Protein AF-0000000087667399 (afdb_homodimer)

Nearest PDB structures (foldseek):
  5zkt-assembly1_A  TM=7.327E-01  e=2.043E+00  Oryza sativa Japonica Group
  7vp5-assembly1_B  TM=7.272E-01  e=2.188E+00  Arabidopsis thaliana
  7vp2-assembly1_B  TM=7.079E-01  e=2.877E+00  Arabidopsis thaliana
  5zkt-assembly1_A  TM=7.331E-01  e=2.043E+00  Oryza sativa Japonica Group
  7vp5-assembly1_B  TM=7.275E-01  e=2.877E+00  Arabidopsis thaliana

Secondary structure (DSSP, 8-state):
-EEEEEEE-HHHHHHHHHHHHHHT-SSHHHHHHHHHHHHHHHHHHHHHHHHHHHHHHHSS-----HHHHHHHHHHHHHHHHHHS------/-EEEEEEE-HHHHHHHHHHHHHHT-SSHHHHHHHHHHHHHHHHHHHHHHHHHHHHHHHSS-----HHHHHHHHHHHHHHHHHHS------

Organism: NCBI:txid484088

Structure (mmCIF, N/CA/C/O backbone):
data_AF-0000000087667399-model_v1
#
loop_
_entity.id
_entity.type
_entity.pdbx_description
1 polymer 'Type II toxin-antitoxin system ParD family antitoxin'
#
loop_
_atom_site.group_PDB
_atom_site.id
_atom_site.type_symbol
_atom_site.label_atom_id
_atom_site.label_alt_id
_atom_site.label_comp_id
_atom_site.label_asym_id
_atom_site.label_entity_id
_atom_site.label_seq_id
_atom_site.pdbx_PDB_ins_code
_atom_site.Cartn_x
_atom_site.Cartn_y
_atom_site.Cartn_z
_atom_site.occupancy
_atom_site.B_iso_or_equiv
_atom_site.auth_seq_id
_atom_site.auth_comp_id
_atom_site.auth_asym_id
_atom_site.auth_atom_id
_atom_site.pdbx_PDB_model_num
ATOM 1 N N . MET A 1 1 ? -7.617 -22.281 1.141 1 96.31 1 MET A N 1
ATOM 2 C CA . MET A 1 1 ? -6.578 -21.531 0.447 1 96.31 1 MET A CA 1
ATOM 3 C C . MET A 1 1 ? -6.551 -21.875 -1.038 1 96.31 1 MET A C 1
ATOM 5 O O . MET A 1 1 ? -6.918 -22.984 -1.427 1 96.31 1 MET A O 1
ATOM 9 N N . VAL A 1 2 ? -6.391 -20.875 -1.893 1 97.94 2 VAL A N 1
ATOM 10 C CA . VAL A 1 2 ? -6.258 -21.031 -3.338 1 97.94 2 VAL A CA 1
ATOM 11 C C . VAL A 1 2 ? -4.863 -20.594 -3.777 1 97.94 2 VAL A C 1
ATOM 13 O O . VAL A 1 2 ? -4.238 -19.75 -3.127 1 97.94 2 VAL A O 1
ATOM 16 N N . THR A 1 3 ? -4.379 -21.156 -4.824 1 97.88 3 THR A N 1
ATOM 17 C CA . THR A 1 3 ? -3.039 -20.828 -5.297 1 97.88 3 THR A CA 1
ATOM 18 C C . THR A 1 3 ? -3.113 -19.984 -6.57 1 97.88 3 THR A C 1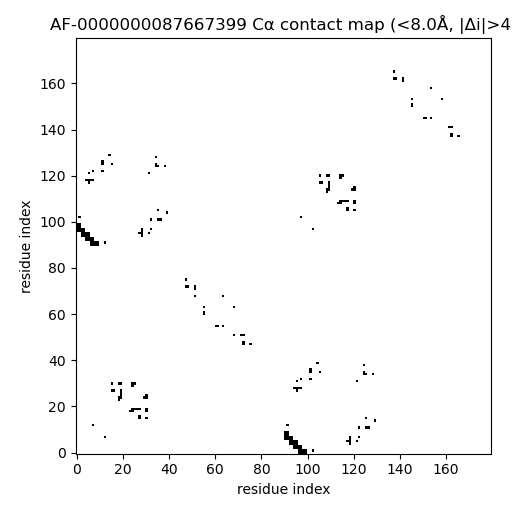
ATOM 20 O O . THR A 1 3 ? -3.977 -20.203 -7.422 1 97.88 3 THR A O 1
ATOM 23 N N . VAL A 1 4 ? -2.268 -18.984 -6.664 1 97.69 4 VAL A N 1
ATOM 24 C CA . VAL A 1 4 ? -2.133 -18.125 -7.824 1 97.69 4 VAL A CA 1
ATOM 25 C C . VAL A 1 4 ? -0.67 -18.062 -8.266 1 97.69 4 VAL A C 1
ATOM 27 O O . VAL A 1 4 ? 0.234 -18.047 -7.422 1 97.69 4 VAL A O 1
ATOM 30 N N . THR A 1 5 ? -0.407 -18.078 -9.617 1 98.06 5 THR A N 1
ATOM 31 C CA . THR A 1 5 ? 0.938 -17.938 -10.164 1 98.06 5 THR A CA 1
ATOM 32 C C . THR A 1 5 ? 1.144 -16.547 -10.758 1 98.06 5 THR A C 1
ATOM 34 O O . THR A 1 5 ? 0.343 -16.094 -11.578 1 98.06 5 THR A O 1
ATOM 37 N N . ILE A 1 6 ? 2.227 -15.883 -10.289 1 98.25 6 ILE A N 1
ATOM 38 C CA . ILE A 1 6 ? 2.457 -14.531 -10.781 1 98.25 6 ILE A CA 1
ATOM 39 C C . ILE A 1 6 ? 3.846 -14.438 -11.406 1 98.25 6 ILE A C 1
ATOM 41 O O . ILE A 1 6 ? 4.781 -15.102 -10.961 1 98.25 6 ILE A O 1
ATOM 45 N N . SER A 1 7 ? 3.922 -13.609 -12.508 1 98.44 7 SER A N 1
ATOM 46 C CA . SER A 1 7 ? 5.188 -13.289 -13.164 1 98.44 7 SER A CA 1
ATOM 47 C C . SER A 1 7 ? 5.652 -11.883 -12.812 1 98.44 7 SER A C 1
ATOM 49 O O . SER A 1 7 ? 4.852 -10.945 -12.773 1 98.44 7 SER A O 1
ATOM 51 N N . LEU A 1 8 ? 6.977 -11.781 -12.422 1 98.38 8 LEU A N 1
ATOM 52 C CA . LEU A 1 8 ? 7.488 -10.477 -12.023 1 98.38 8 LEU A CA 1
ATOM 53 C C . LEU A 1 8 ? 8.922 -10.281 -12.508 1 98.38 8 LEU A C 1
ATOM 55 O O . LEU A 1 8 ? 9.656 -11.25 -12.688 1 98.38 8 LEU A O 1
ATOM 59 N N . PRO A 1 9 ? 9.305 -8.984 -12.797 1 98.69 9 PRO A N 1
ATOM 60 C CA . PRO A 1 9 ? 10.719 -8.719 -13.07 1 98.69 9 PRO A CA 1
ATOM 61 C C . PRO A 1 9 ? 11.633 -9.164 -11.922 1 98.69 9 PRO A C 1
ATOM 63 O O . PRO A 1 9 ? 11.219 -9.148 -10.758 1 98.69 9 PRO A O 1
ATOM 66 N N . GLU A 1 10 ? 12.898 -9.461 -12.289 1 98.38 10 GLU A N 1
ATOM 67 C CA . GLU A 1 10 ? 13.883 -9.906 -11.305 1 98.38 10 GLU A CA 1
ATOM 68 C C . GLU A 1 10 ? 14.062 -8.875 -10.203 1 98.38 10 GLU A C 1
ATOM 70 O O . GLU A 1 10 ? 14.273 -9.227 -9.039 1 98.38 10 GLU A O 1
ATOM 75 N N . SER A 1 11 ? 13.969 -7.645 -10.523 1 98.25 11 SER A N 1
ATOM 76 C CA . SER A 1 11 ? 14.164 -6.57 -9.562 1 98.25 11 SER A CA 1
ATOM 77 C C . SER A 1 11 ? 13.07 -6.566 -8.5 1 98.25 11 SER A C 1
ATOM 79 O O . SER A 1 11 ? 13.336 -6.348 -7.32 1 98.25 11 SER A O 1
ATOM 81 N N . LEU A 1 12 ? 11.836 -6.887 -8.883 1 98.62 12 LEU A N 1
ATOM 82 C CA . LEU A 1 12 ? 10.727 -6.926 -7.93 1 98.62 12 LEU A CA 1
ATOM 83 C C . LEU A 1 12 ? 10.797 -8.172 -7.059 1 98.62 12 LEU A C 1
ATOM 85 O O . LEU A 1 12 ? 10.43 -8.141 -5.883 1 98.62 12 LEU A O 1
ATOM 89 N N . LYS A 1 13 ? 11.273 -9.234 -7.648 1 98.31 13 LYS A N 1
ATOM 90 C CA . LYS A 1 13 ? 11.5 -10.438 -6.844 1 98.31 13 LYS A CA 1
ATOM 91 C C . LYS A 1 13 ? 12.539 -10.18 -5.758 1 98.31 13 LYS A C 1
ATOM 93 O O . LYS A 1 13 ? 12.352 -10.586 -4.605 1 98.31 13 LYS A O 1
ATOM 98 N N . THR A 1 14 ? 13.625 -9.539 -6.176 1 98.19 14 THR A N 1
ATOM 99 C CA . THR A 1 14 ? 14.68 -9.211 -5.223 1 98.19 14 THR A CA 1
ATOM 100 C C . THR A 1 14 ? 14.141 -8.312 -4.109 1 98.19 14 THR A C 1
ATOM 102 O O . THR A 1 14 ? 14.422 -8.539 -2.932 1 98.19 14 THR A O 1
ATOM 105 N N . PHE A 1 15 ? 13.32 -7.316 -4.477 1 98.62 15 PHE A N 1
ATOM 106 C CA . PHE A 1 15 ? 12.695 -6.441 -3.488 1 98.62 15 PHE A CA 1
ATOM 107 C C . PHE A 1 15 ? 11.828 -7.246 -2.527 1 98.62 15 PHE A C 1
ATOM 109 O O . PHE A 1 15 ? 11.914 -7.066 -1.311 1 98.62 15 PHE A O 1
ATOM 116 N N . MET A 1 16 ? 10.992 -8.148 -3.088 1 98.25 16 MET A N 1
ATOM 117 C CA . MET A 1 16 ? 10.109 -8.977 -2.271 1 98.25 16 MET A CA 1
ATOM 118 C C . MET A 1 16 ? 10.914 -9.82 -1.289 1 98.25 16 MET A C 1
ATOM 120 O O . MET A 1 16 ? 10.562 -9.914 -0.11 1 98.25 16 MET A O 1
ATOM 124 N N . GLU A 1 17 ? 12.047 -10.414 -1.743 1 97.81 17 GLU A N 1
ATOM 125 C CA . GLU A 1 17 ? 12.898 -11.242 -0.894 1 97.81 17 GLU A CA 1
ATOM 126 C C . GLU A 1 17 ? 13.531 -10.414 0.221 1 97.81 17 GLU A C 1
ATOM 128 O O . GLU A 1 17 ? 13.633 -10.867 1.36 1 97.81 17 GLU A O 1
ATOM 133 N N . ASP A 1 18 ? 13.914 -9.227 -0.112 1 97.69 18 ASP A N 1
ATOM 134 C CA . ASP A 1 18 ? 14.484 -8.32 0.881 1 97.69 18 ASP A CA 1
ATOM 135 C C . ASP A 1 18 ? 13.461 -7.969 1.954 1 97.69 18 ASP A C 1
ATOM 137 O O . ASP A 1 18 ? 13.781 -7.953 3.145 1 97.69 18 ASP A O 1
ATOM 141 N N . GLN A 1 19 ? 12.211 -7.672 1.529 1 98 19 GLN A N 1
ATOM 142 C CA . GLN A 1 19 ? 11.141 -7.355 2.467 1 98 19 GLN A CA 1
ATOM 143 C C . GLN A 1 19 ? 10.844 -8.539 3.383 1 98 19 GLN A C 1
ATOM 145 O O . GLN A 1 19 ? 10.672 -8.367 4.594 1 98 19 GLN A O 1
ATOM 150 N N . ILE A 1 20 ? 10.836 -9.727 2.875 1 98.19 20 ILE A N 1
ATOM 151 C CA . ILE A 1 20 ? 10.555 -10.945 3.633 1 98.19 20 ILE A CA 1
ATOM 152 C C . ILE A 1 20 ? 11.617 -11.133 4.715 1 98.19 20 ILE A C 1
ATOM 154 O O . ILE A 1 20 ? 11.289 -11.398 5.871 1 98.19 20 ILE A O 1
ATOM 158 N N . ALA A 1 21 ? 12.852 -10.945 4.27 1 97 21 ALA A N 1
ATOM 159 C CA . ALA A 1 21 ? 13.969 -11.117 5.195 1 97 21 ALA A CA 1
ATOM 160 C C . ALA A 1 21 ? 13.961 -10.031 6.273 1 97 21 ALA A C 1
ATOM 162 O O . ALA A 1 21 ? 14.133 -10.328 7.457 1 97 21 ALA A O 1
ATOM 163 N N . THR A 1 22 ? 13.641 -8.781 5.941 1 95.88 22 THR A N 1
ATOM 164 C CA . THR A 1 22 ? 13.797 -7.633 6.832 1 95.88 22 THR A CA 1
ATOM 165 C C . THR A 1 22 ? 12.586 -7.508 7.762 1 95.88 22 THR A C 1
ATOM 167 O O . THR A 1 22 ? 12.727 -7.105 8.922 1 95.88 22 THR A O 1
ATOM 170 N N . ARG A 1 23 ? 11.422 -7.953 7.32 1 95.75 23 ARG A N 1
ATOM 171 C CA . ARG A 1 23 ? 10.195 -7.742 8.086 1 95.75 23 ARG A CA 1
ATOM 172 C C . ARG A 1 23 ? 9.742 -9.031 8.766 1 95.75 23 ARG A C 1
ATOM 174 O O . ARG A 1 23 ? 8.734 -9.039 9.469 1 95.75 23 ARG A O 1
ATOM 181 N N . GLY A 1 24 ? 10.438 -10.125 8.547 1 95.75 24 GLY A N 1
ATOM 182 C CA . GLY A 1 24 ? 10.227 -11.359 9.281 1 95.75 24 GLY A CA 1
ATOM 183 C C . GLY A 1 24 ? 9.062 -12.172 8.75 1 95.75 24 GLY A C 1
ATOM 184 O O . GLY A 1 24 ? 8.359 -12.836 9.516 1 95.75 24 GLY A O 1
ATOM 185 N N . PHE A 1 25 ? 8.711 -12.07 7.555 1 97.12 25 PHE A N 1
ATOM 186 C CA . PHE A 1 25 ? 7.715 -12.945 6.941 1 97.12 25 PHE A CA 1
ATOM 187 C C . PHE A 1 25 ? 8.289 -14.336 6.695 1 97.12 25 PHE A C 1
ATOM 189 O O . PHE A 1 25 ? 9.484 -14.477 6.43 1 97.12 25 PHE A O 1
ATOM 196 N N . GLY A 1 26 ? 7.488 -15.297 6.754 1 97 26 GLY A N 1
ATOM 197 C CA . GLY A 1 26 ? 7.949 -16.672 6.625 1 97 26 GLY A CA 1
ATOM 198 C C . GLY A 1 26 ? 8.164 -17.094 5.184 1 97 26 GLY A C 1
ATOM 199 O O . GLY A 1 26 ? 8.914 -18.031 4.914 1 97 26 GLY A O 1
ATOM 200 N N . ASN A 1 27 ? 7.371 -16.516 4.266 1 97.69 27 ASN A N 1
ATOM 201 C CA . ASN A 1 27 ? 7.492 -16.891 2.863 1 97.69 27 ASN A CA 1
ATOM 202 C C . ASN A 1 27 ? 6.828 -15.867 1.946 1 97.69 27 ASN A C 1
ATOM 204 O O . ASN A 1 27 ? 6.254 -14.883 2.418 1 97.69 27 ASN A O 1
ATOM 208 N N . VAL A 1 28 ? 6.887 -16.031 0.733 1 97.81 28 VAL A N 1
ATOM 209 C CA . VAL A 1 28 ? 6.383 -15.141 -0.302 1 97.81 28 VAL A CA 1
ATOM 210 C C . VAL A 1 28 ? 4.871 -14.992 -0.163 1 97.81 28 VAL A C 1
ATOM 212 O O . VAL A 1 28 ? 4.336 -13.883 -0.27 1 97.81 28 VAL A O 1
ATOM 215 N N . SER A 1 29 ? 4.137 -16.047 0.086 1 98.44 29 SER A N 1
ATOM 216 C CA . SER A 1 29 ? 2.686 -16.016 0.219 1 98.44 29 SER A CA 1
ATOM 217 C C . SER A 1 29 ? 2.258 -15.117 1.376 1 98.44 29 SER A C 1
ATOM 219 O O . SER A 1 29 ? 1.312 -14.336 1.248 1 98.44 29 SER A O 1
ATOM 221 N N . GLU A 1 30 ? 2.99 -15.273 2.443 1 98.5 30 GLU A N 1
ATOM 222 C CA . GLU A 1 30 ? 2.678 -14.469 3.619 1 98.5 30 GLU A CA 1
ATOM 223 C C . GLU A 1 30 ? 2.871 -12.977 3.34 1 98.5 30 GLU A C 1
ATOM 225 O O . GLU A 1 30 ? 2.055 -12.156 3.756 1 98.5 30 GLU A O 1
ATOM 230 N N . TYR A 1 31 ? 3.881 -12.625 2.619 1 98.75 31 TYR A N 1
ATOM 231 C CA . TYR A 1 31 ? 4.156 -11.227 2.305 1 98.75 31 TYR A CA 1
ATOM 232 C C . TYR A 1 31 ? 3.107 -10.664 1.354 1 98.75 31 TYR A C 1
ATOM 234 O O . TYR A 1 31 ? 2.576 -9.57 1.58 1 98.75 31 TYR A O 1
ATOM 242 N N . VAL A 1 32 ? 2.727 -11.391 0.332 1 98.75 32 VAL A N 1
ATOM 243 C CA . VAL A 1 32 ? 1.754 -10.922 -0.647 1 98.75 32 VAL A CA 1
ATOM 244 C C . VAL A 1 32 ? 0.378 -10.805 0.004 1 98.75 32 VAL A C 1
ATOM 246 O O . VAL A 1 32 ? -0.376 -9.875 -0.286 1 98.75 32 VAL A O 1
ATOM 249 N N . ARG A 1 33 ? 0.081 -11.789 0.899 1 98.75 33 ARG A N 1
ATOM 250 C CA . ARG A 1 33 ? -1.169 -11.672 1.642 1 98.75 33 ARG A CA 1
ATOM 251 C C . ARG A 1 33 ? -1.198 -10.375 2.453 1 98.75 33 ARG A C 1
ATOM 253 O O . ARG A 1 33 ? -2.24 -9.727 2.557 1 98.75 33 ARG A O 1
ATOM 260 N N . SER A 1 34 ? -0.065 -10.039 3.037 1 98.62 34 SER A N 1
ATOM 261 C CA . SER A 1 34 ? 0.009 -8.797 3.799 1 98.62 34 SER A CA 1
ATOM 262 C C . SER A 1 34 ? -0.207 -7.582 2.898 1 98.62 34 SER A C 1
ATOM 264 O O . SER A 1 34 ? -0.907 -6.641 3.275 1 98.62 34 SER A O 1
ATOM 266 N N . LEU A 1 35 ? 0.361 -7.578 1.663 1 98.69 35 LEU A N 1
ATOM 267 C CA . LEU A 1 35 ? 0.164 -6.496 0.704 1 98.69 35 LEU A CA 1
ATOM 268 C C . LEU A 1 35 ? -1.306 -6.371 0.316 1 98.69 35 LEU A C 1
ATOM 270 O O . LEU A 1 35 ? -1.837 -5.262 0.221 1 98.69 35 LEU A O 1
ATOM 274 N N . LEU A 1 36 ? -1.931 -7.504 0.123 1 98.81 36 LEU A N 1
ATOM 275 C CA . LEU A 1 36 ? -3.332 -7.527 -0.281 1 98.81 36 LEU A CA 1
ATOM 276 C C . LEU A 1 36 ? -4.23 -7.027 0.845 1 98.81 36 LEU A C 1
ATOM 278 O O . LEU A 1 36 ? -5.207 -6.316 0.597 1 98.81 36 LEU A O 1
ATOM 282 N N . ARG A 1 37 ? -3.924 -7.41 2.041 1 98.62 37 ARG A N 1
ATOM 283 C CA . ARG A 1 37 ? -4.707 -6.934 3.176 1 98.62 37 ARG A CA 1
ATOM 284 C C . ARG A 1 37 ? -4.562 -5.426 3.35 1 98.62 37 ARG A C 1
ATOM 286 O O . ARG A 1 37 ? -5.531 -4.738 3.678 1 98.62 37 ARG A O 1
ATOM 293 N N . GLU A 1 38 ? -3.354 -4.973 3.141 1 98.38 38 GLU A N 1
ATOM 294 C CA . GLU A 1 38 ? -3.127 -3.531 3.191 1 98.38 38 GLU A CA 1
ATOM 295 C C . GLU A 1 38 ? -3.898 -2.812 2.088 1 98.38 38 GLU A C 1
ATOM 297 O O . GLU A 1 38 ? -4.496 -1.763 2.326 1 98.38 38 GLU A O 1
ATOM 302 N N . ALA A 1 39 ? -3.885 -3.346 0.903 1 98.19 39 ALA A N 1
ATOM 303 C CA . ALA A 1 39 ? -4.633 -2.773 -0.214 1 98.19 39 ALA A CA 1
ATOM 304 C C . ALA A 1 39 ? -6.133 -2.777 0.072 1 98.19 39 ALA A C 1
ATOM 306 O O . ALA A 1 39 ? -6.836 -1.82 -0.258 1 98.19 39 ALA A O 1
ATOM 307 N N . GLN A 1 40 ? -6.59 -3.838 0.665 1 97.81 40 GLN A N 1
ATOM 308 C CA . GLN A 1 40 ? -8 -3.959 1.016 1 97.81 40 GLN A CA 1
ATOM 309 C C . GLN A 1 40 ? -8.398 -2.904 2.043 1 97.81 40 GLN A C 1
ATOM 311 O O . GLN A 1 40 ? -9.453 -2.275 1.916 1 97.81 40 GLN A O 1
ATOM 316 N N . ALA A 1 41 ? -7.59 -2.742 3.029 1 97.19 41 ALA A N 1
ATOM 317 C CA . ALA A 1 41 ? -7.855 -1.729 4.047 1 97.19 41 ALA A CA 1
ATOM 318 C C . ALA A 1 41 ? -7.906 -0.334 3.432 1 97.19 41 ALA A C 1
ATOM 320 O O . ALA A 1 41 ? -8.789 0.462 3.758 1 97.19 41 ALA A O 1
ATOM 321 N N . LYS A 1 42 ? -6.961 -0.09 2.555 1 96.88 42 LYS A N 1
ATOM 322 C CA . LYS A 1 42 ? -6.922 1.209 1.889 1 96.88 42 LYS A CA 1
ATOM 323 C C . LYS A 1 42 ? -8.172 1.435 1.045 1 96.88 42 LYS A C 1
ATOM 325 O O . LYS A 1 42 ? -8.734 2.531 1.038 1 96.88 42 LYS A O 1
ATOM 330 N N . GLU A 1 43 ? -8.539 0.436 0.352 1 95 43 GLU A N 1
ATOM 331 C CA . GLU A 1 43 ? -9.75 0.517 -0.463 1 95 43 GLU A CA 1
ATOM 332 C C . GLU A 1 43 ? -10.977 0.807 0.397 1 95 43 GLU A C 1
ATOM 334 O O . GLU A 1 43 ? -11.844 1.593 0.007 1 95 43 GLU A O 1
ATOM 339 N N . ASN A 1 44 ? -11.094 0.13 1.532 1 93.88 44 ASN A N 1
ATOM 340 C CA . ASN A 1 44 ? -12.203 0.359 2.451 1 93.88 44 ASN A CA 1
ATOM 341 C C . ASN A 1 44 ? -12.211 1.794 2.969 1 93.88 44 ASN A C 1
ATOM 343 O O . ASN A 1 44 ? -13.273 2.418 3.061 1 93.88 44 ASN A O 1
ATOM 347 N N . ASP A 1 45 ? -11.07 2.299 3.285 1 91.88 45 ASP A N 1
ATOM 348 C CA . ASP A 1 45 ? -10.953 3.674 3.762 1 91.88 45 ASP A CA 1
ATOM 349 C C . ASP A 1 45 ? -11.375 4.668 2.68 1 91.88 45 ASP A C 1
ATOM 351 O O . ASP A 1 45 ? -12.086 5.633 2.961 1 91.88 45 ASP A O 1
ATOM 355 N N . ASP A 1 46 ? -10.859 4.449 1.514 1 92.25 46 ASP A N 1
ATOM 356 C CA . ASP A 1 46 ? -11.203 5.324 0.398 1 92.25 46 ASP A CA 1
ATOM 357 C C . ASP A 1 46 ? -12.711 5.332 0.152 1 92.25 46 ASP A C 1
ATOM 359 O O . ASP A 1 46 ? -13.297 6.391 -0.086 1 92.25 46 ASP A O 1
ATOM 363 N N . ARG A 1 47 ? -13.289 4.172 0.172 1 89.19 47 ARG A N 1
ATOM 364 C CA . ARG A 1 47 ? -14.727 4.055 -0.036 1 89.19 47 ARG A CA 1
ATOM 365 C C . ARG A 1 47 ? -15.5 4.793 1.051 1 89.19 47 ARG A C 1
ATOM 367 O O . ARG A 1 47 ? -16.5 5.461 0.766 1 89.19 47 ARG A O 1
ATOM 374 N N . LEU A 1 48 ? -15.094 4.672 2.244 1 87.56 48 LEU A N 1
ATOM 375 C CA . LEU A 1 48 ? -15.719 5.383 3.355 1 87.56 48 LEU A CA 1
ATOM 376 C C . LEU A 1 48 ? -15.625 6.895 3.156 1 87.56 48 LEU A C 1
ATOM 378 O O . LEU A 1 48 ? -16.594 7.613 3.367 1 87.56 48 LEU A O 1
ATOM 382 N N . GLN A 1 49 ? -14.43 7.301 2.787 1 85.62 49 GLN A N 1
ATOM 383 C CA . GLN A 1 49 ? -14.219 8.727 2.557 1 85.62 49 GLN A CA 1
ATOM 384 C C . GLN A 1 49 ? -15.125 9.242 1.44 1 85.62 49 GLN A C 1
ATOM 386 O O . GLN A 1 49 ? -15.695 10.328 1.547 1 85.62 49 GLN A O 1
ATOM 391 N N . GLU A 1 50 ? -15.227 8.484 0.434 1 85.75 50 GLU A N 1
ATOM 392 C CA . GLU A 1 50 ? -16.094 8.852 -0.685 1 85.75 50 GLU A CA 1
ATOM 393 C C . GLU A 1 50 ? -17.547 8.953 -0.251 1 85.75 50 GLU A C 1
ATOM 395 O O . GLU A 1 50 ? -18.266 9.883 -0.643 1 85.75 50 GLU A O 1
ATOM 400 N N . LEU A 1 51 ? -17.984 7.977 0.563 1 81.06 51 LEU A N 1
ATOM 401 C CA . LEU A 1 51 ? -19.359 7.973 1.052 1 81.06 51 LEU A CA 1
ATOM 402 C C . LEU A 1 51 ? -19.625 9.18 1.951 1 81.06 51 LEU A C 1
ATOM 404 O O . LEU A 1 51 ? -20.688 9.805 1.867 1 81.06 51 LEU A O 1
ATOM 408 N N . LEU A 1 52 ? -18.688 9.477 2.729 1 81.75 52 LEU A N 1
ATOM 409 C CA . LEU A 1 52 ? -18.812 10.625 3.623 1 81.75 52 LEU A CA 1
ATOM 410 C C . LEU A 1 52 ? -18.875 11.922 2.832 1 81.75 52 LEU A C 1
ATOM 412 O O . LEU A 1 52 ? -19.688 12.805 3.137 1 81.75 52 LEU A O 1
ATOM 416 N N . LEU A 1 53 ? -18.031 12.047 1.778 1 83.44 53 LEU A N 1
ATOM 417 C CA . LEU A 1 53 ? -18.031 13.234 0.93 1 83.44 53 LEU A CA 1
ATOM 418 C C . LEU A 1 53 ? -19.344 13.383 0.188 1 83.44 53 LEU A C 1
ATOM 420 O O . LEU A 1 53 ? -19.875 14.492 0.067 1 83.44 53 LEU A O 1
ATOM 424 N N . GLU A 1 54 ? -19.859 12.305 -0.307 1 79.44 54 GLU A N 1
ATOM 425 C CA . GLU A 1 54 ? -21.156 12.312 -0.976 1 79.44 54 GLU A CA 1
ATOM 426 C C . GLU A 1 54 ? -22.281 12.727 -0.016 1 79.44 54 GLU A C 1
ATOM 428 O O . GLU A 1 54 ? -23.188 13.469 -0.393 1 79.44 54 GLU A O 1
ATOM 433 N N . GLY A 1 55 ? -22.172 12.227 1.163 1 75.06 55 GLY A N 1
ATOM 434 C CA . GLY A 1 55 ? -23.156 12.586 2.176 1 75.06 55 GLY A CA 1
ATOM 435 C C . GLY A 1 55 ? -23.125 14.062 2.529 1 75.06 55 GLY A C 1
ATOM 436 O O . GLY A 1 55 ? -24.172 14.688 2.689 1 75.06 55 GLY A O 1
ATOM 437 N N . LEU A 1 56 ? -22 14.602 2.566 1 76.06 56 LEU A N 1
ATOM 438 C CA . LEU A 1 56 ? -21.828 16.016 2.885 1 76.06 56 LEU A CA 1
ATOM 439 C C . LEU A 1 56 ? -22.281 16.891 1.727 1 76.06 56 LEU A C 1
ATOM 441 O O . LEU A 1 56 ? -22.844 17.969 1.941 1 76.06 56 LEU A O 1
ATOM 445 N N . SER A 1 57 ? -21.984 16.469 0.586 1 75.75 57 SER A N 1
ATOM 446 C CA . SER A 1 57 ? -22.391 17.219 -0.605 1 75.75 57 SER A CA 1
ATOM 447 C C . SER A 1 57 ? -23.891 17.188 -0.799 1 75.75 57 SER A C 1
ATOM 449 O O . SER A 1 57 ? -24.469 18.062 -1.439 1 75.75 57 SER A O 1
ATOM 451 N N . SER A 1 58 ? -24.422 16.125 -0.419 1 65 58 SER A N 1
ATOM 452 C CA . SER A 1 58 ? -25.875 15.977 -0.58 1 65 58 SER A CA 1
ATOM 453 C C . SER A 1 58 ? -26.625 16.906 0.37 1 65 58 SER A C 1
ATOM 455 O O . SER A 1 58 ? -27.797 17.219 0.139 1 65 58 SER A O 1
ATOM 457 N N . GLY A 1 59 ? -25.844 17.172 1.455 1 59.16 59 GLY A N 1
ATOM 458 C CA . GLY A 1 59 ? -26.484 18.094 2.381 1 59.16 59 GLY A CA 1
ATOM 459 C C . GLY A 1 59 ? -26.031 19.531 2.195 1 59.16 59 GLY A C 1
ATOM 460 O O . GLY A 1 59 ? -25.25 19.828 1.292 1 59.16 59 GLY A O 1
ATOM 461 N N . LYS A 1 60 ? -26.734 20.516 2.84 1 53.31 60 LYS A N 1
ATOM 462 C CA . LYS A 1 60 ? -26.641 21.969 2.771 1 53.31 60 LYS A CA 1
ATOM 463 C C . LYS A 1 60 ? -25.219 22.438 3.111 1 53.31 60 LYS A C 1
ATOM 465 O O . LYS A 1 60 ? -24.828 22.453 4.281 1 53.31 60 LYS A O 1
ATOM 470 N N . GLY A 1 61 ? -24.375 22.5 2.164 1 53.5 61 GLY A N 1
ATOM 471 C CA . GLY A 1 61 ? -23.203 23.297 1.844 1 53.5 61 GLY A CA 1
ATOM 472 C C . GLY A 1 61 ? -22.219 23.406 2.996 1 53.5 61 GLY A C 1
ATOM 473 O O . GLY A 1 61 ? -21.5 24.406 3.119 1 53.5 61 GLY A O 1
ATOM 474 N N . GLN A 1 62 ? -22.375 22.453 3.996 1 54.22 62 GLN A N 1
ATOM 475 C CA . GLN A 1 62 ? -21.438 22.797 5.066 1 54.22 62 GLN A CA 1
ATOM 476 C C . GLN A 1 62 ? -20 22.5 4.648 1 54.22 62 GLN A C 1
ATOM 478 O O . GLN A 1 62 ? -19.719 21.484 4.008 1 54.22 62 GLN A O 1
ATOM 483 N N . ALA A 1 63 ? -19.219 23.391 4.75 1 55.81 63 ALA A N 1
ATOM 484 C CA . ALA A 1 63 ? -17.781 23.406 4.457 1 55.81 63 ALA A CA 1
ATOM 485 C C . ALA A 1 63 ? -17.078 22.25 5.137 1 55.81 63 ALA A C 1
ATOM 487 O O . ALA A 1 63 ? -17.219 22.047 6.344 1 55.81 63 ALA A O 1
ATOM 488 N N . VAL A 1 64 ? -16.75 21.172 4.453 1 59.59 64 VAL A N 1
ATOM 489 C CA . VAL A 1 64 ? -15.992 20.016 4.91 1 59.59 64 VAL A CA 1
ATOM 490 C C . VAL A 1 64 ? -14.578 20.438 5.293 1 59.59 64 VAL A C 1
ATOM 492 O O . VAL A 1 64 ? -13.797 20.859 4.441 1 59.59 64 VAL A O 1
ATOM 495 N N . THR A 1 65 ? -14.328 20.766 6.633 1 62.59 65 THR A N 1
ATOM 496 C CA . THR A 1 65 ? -12.977 21 7.125 1 62.59 65 THR A CA 1
ATOM 497 C C . THR A 1 65 ? -12.258 19.672 7.375 1 62.59 65 THR A C 1
ATOM 499 O O . THR A 1 65 ? -12.891 18.625 7.449 1 62.59 65 THR A O 1
ATOM 502 N N . GLU A 1 66 ? -10.984 19.625 7.293 1 62.56 66 GLU A N 1
ATOM 503 C CA . GLU A 1 66 ? -10.172 18.453 7.594 1 62.56 66 GLU A CA 1
ATOM 504 C C . GLU A 1 66 ? -10.57 17.828 8.93 1 62.56 66 GLU A C 1
ATOM 506 O O . GLU A 1 66 ? -10.617 16.609 9.055 1 62.56 66 GLU A O 1
ATOM 511 N N . GLU A 1 67 ? -10.773 18.719 9.867 1 64.44 67 GLU A N 1
ATOM 512 C CA . GLU A 1 67 ? -11.195 18.266 11.188 1 64.44 67 GLU A CA 1
ATOM 513 C C . GLU A 1 67 ? -12.539 17.547 11.125 1 64.44 67 GLU A C 1
ATOM 515 O O . GLU A 1 67 ? -12.727 16.5 11.75 1 64.44 67 GLU A O 1
ATOM 520 N N . PHE A 1 68 ? -13.461 18.078 10.383 1 64.06 68 PHE A N 1
ATOM 521 C CA . PHE A 1 68 ? -14.781 17.484 10.234 1 64.06 68 PHE A CA 1
ATOM 522 C C . PHE A 1 68 ? -14.695 16.125 9.531 1 64.06 68 PHE A C 1
ATOM 524 O O . PHE A 1 68 ? -15.336 15.164 9.945 1 64.06 68 PHE A O 1
ATOM 531 N N . TRP A 1 69 ? -13.75 16.047 8.664 1 69.5 69 TRP A N 1
ATOM 532 C CA . TRP A 1 69 ? -13.531 14.828 7.898 1 69.5 69 TRP A CA 1
ATOM 533 C C . TRP A 1 69 ? -12.992 13.719 8.797 1 69.5 69 TRP A C 1
ATOM 535 O O . TRP A 1 69 ? -13.43 12.57 8.703 1 69.5 69 TRP A O 1
ATOM 545 N N . ASN A 1 70 ? -12.062 13.945 9.539 1 71.06 70 ASN A N 1
ATOM 546 C CA . ASN A 1 70 ? -11.5 12.969 10.469 1 71.06 70 ASN A CA 1
ATOM 547 C C . ASN A 1 70 ? -12.539 12.477 11.461 1 71.06 70 ASN A C 1
ATOM 549 O O . ASN A 1 70 ? -12.578 11.281 11.781 1 71.06 70 ASN A O 1
ATOM 553 N N . GLU A 1 71 ? -13.305 13.391 11.867 1 68.44 71 GLU A N 1
ATOM 554 C CA . GLU A 1 71 ? -14.352 13.031 12.82 1 68.44 71 GLU A CA 1
ATOM 555 C C . GLU A 1 71 ? -15.398 12.125 12.18 1 68.44 71 GLU A C 1
ATOM 557 O O . GLU A 1 71 ? -15.859 11.164 12.797 1 68.44 71 GLU A O 1
ATOM 562 N N . LEU A 1 72 ? -15.75 12.461 10.961 1 70.56 72 LEU A N 1
ATOM 563 C CA . LEU A 1 72 ? -16.75 11.68 10.258 1 70.56 72 LEU A CA 1
ATOM 564 C C . LEU A 1 72 ? -16.25 10.273 9.977 1 70.56 72 LEU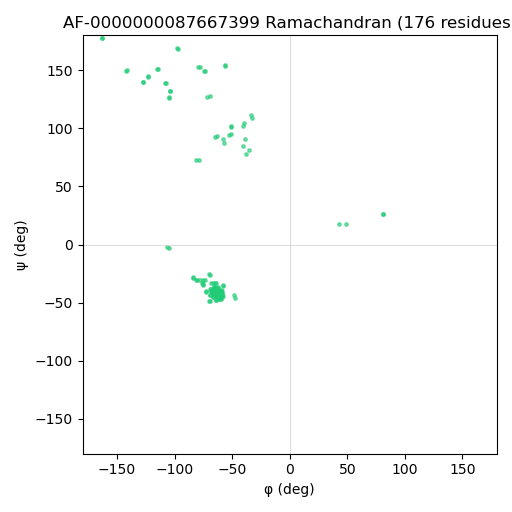 A C 1
ATOM 566 O O . LEU A 1 72 ? -17 9.297 10.109 1 70.56 72 LEU A O 1
ATOM 570 N N . LYS A 1 73 ? -15.008 10.148 9.664 1 73.44 73 LYS A N 1
ATOM 571 C CA . LYS A 1 73 ? -14.375 8.852 9.438 1 73.44 73 LYS A CA 1
ATOM 572 C C . LYS A 1 73 ? -14.398 8 10.695 1 73.44 73 LYS A C 1
ATOM 574 O O . LYS A 1 73 ? -14.672 6.797 10.641 1 73.44 73 LYS A O 1
ATOM 579 N N . LEU A 1 74 ? -14.031 8.617 11.742 1 73.75 74 LEU A N 1
ATOM 580 C CA . LEU A 1 74 ? -14.023 7.926 13.023 1 73.75 74 LEU A CA 1
ATOM 581 C C . LEU A 1 74 ? -15.422 7.438 13.391 1 73.75 74 LEU A C 1
ATOM 583 O O . LEU A 1 74 ? -15.586 6.309 13.852 1 73.75 74 LEU A O 1
ATOM 587 N N . GLU A 1 75 ? -16.312 8.297 13.141 1 69.69 75 GLU A N 1
ATOM 588 C CA . GLU A 1 75 ? -17.703 7.945 13.461 1 69.69 75 GLU A CA 1
AT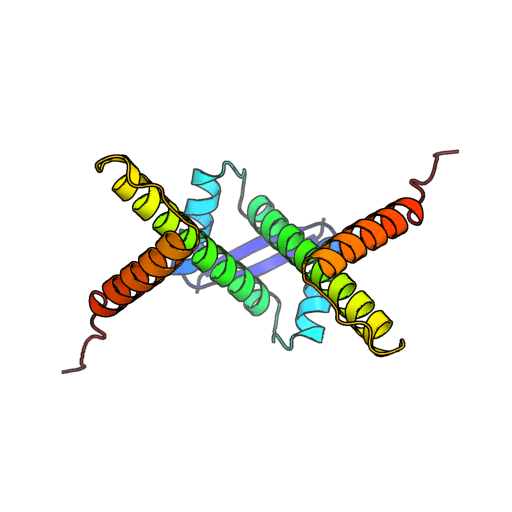OM 589 C C . GLU A 1 75 ? -18.203 6.812 12.57 1 69.69 75 GLU A C 1
ATOM 591 O O . GLU A 1 75 ? -18.875 5.895 13.047 1 69.69 75 GLU A O 1
ATOM 596 N N . ALA A 1 76 ? -17.922 6.953 11.344 1 72.12 76 ALA A N 1
ATOM 597 C CA . ALA A 1 76 ? -18.359 5.926 10.398 1 72.12 76 ALA A CA 1
ATOM 598 C C . ALA A 1 76 ? -17.703 4.582 10.727 1 72.12 76 ALA A C 1
ATOM 600 O O . ALA A 1 76 ? -18.359 3.537 10.656 1 72.12 76 ALA A O 1
ATOM 601 N N . ALA A 1 77 ? -16.469 4.562 11.078 1 69.19 77 ALA A N 1
ATOM 602 C CA . ALA A 1 77 ? -15.742 3.355 11.477 1 69.19 77 ALA A CA 1
ATOM 603 C C . ALA A 1 77 ? -16.375 2.727 12.719 1 69.19 77 ALA A C 1
ATOM 605 O O . ALA A 1 77 ? -16.5 1.502 12.805 1 69.19 77 ALA A O 1
ATOM 606 N N . GLU A 1 78 ? -16.688 3.545 13.602 1 66.44 78 GLU A N 1
ATOM 607 C CA . GLU A 1 78 ? -17.344 3.088 14.828 1 66.44 78 GLU A CA 1
ATOM 608 C C . GLU A 1 78 ? -18.703 2.49 14.531 1 66.44 78 GLU A C 1
ATOM 610 O O . GLU A 1 78 ? -19.094 1.472 15.117 1 66.44 78 GLU A O 1
ATOM 615 N N . LEU A 1 79 ? -19.359 3.148 13.703 1 66.19 79 LEU A N 1
ATOM 616 C CA . LEU A 1 79 ? -20.688 2.658 13.352 1 66.19 79 LEU A CA 1
ATOM 617 C C . LEU A 1 79 ? -20.594 1.307 12.648 1 66.19 79 LEU A C 1
ATOM 619 O O . LEU A 1 79 ? -21.391 0.408 12.914 1 66.19 79 LEU A O 1
ATOM 623 N N . LEU A 1 80 ? -19.625 1.175 11.766 1 63.91 80 LEU A N 1
ATOM 624 C CA . LEU A 1 80 ? -19.422 -0.087 11.062 1 63.91 80 LEU A CA 1
ATOM 625 C C . LEU A 1 80 ? -18.969 -1.181 12.031 1 63.91 80 LEU A C 1
ATOM 627 O O . LEU A 1 80 ? -19.391 -2.336 11.898 1 63.91 80 LEU A O 1
ATOM 631 N N . ALA A 1 81 ? -18.156 -0.898 12.938 1 62.91 81 ALA A N 1
ATOM 632 C CA . ALA A 1 81 ? -17.734 -1.828 13.984 1 62.91 81 ALA A CA 1
ATOM 633 C C . ALA A 1 81 ? -18.922 -2.26 14.844 1 62.91 81 ALA A C 1
ATOM 635 O O . ALA A 1 81 ? -19 -3.416 15.266 1 62.91 81 ALA A O 1
ATOM 636 N N . LYS A 1 82 ? -19.703 -1.403 1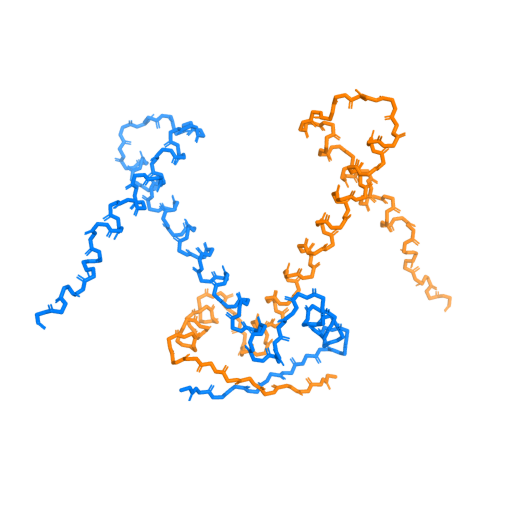5.047 1 62.06 82 LYS A N 1
ATOM 637 C CA . LYS A 1 82 ? -20.891 -1.703 15.844 1 62.06 82 LYS A CA 1
ATOM 638 C C . LYS A 1 82 ? -21.891 -2.541 15.047 1 62.06 82 LYS A C 1
ATOM 640 O O . LYS A 1 82 ? -22.656 -3.312 15.625 1 62.06 82 LYS A O 1
ATOM 645 N N . ARG A 1 83 ? -21.938 -2.4 13.812 1 61.12 83 ARG A N 1
ATOM 646 C CA . ARG A 1 83 ? -22.859 -3.154 12.977 1 61.12 83 ARG A CA 1
ATOM 647 C C . ARG A 1 83 ? -22.359 -4.578 12.75 1 61.12 83 ARG A C 1
ATOM 649 O O . ARG A 1 83 ? -23.156 -5.496 12.539 1 61.12 83 ARG A O 1
ATOM 656 N N . THR A 1 84 ? -21.047 -4.988 12.703 1 52.72 84 THR A N 1
ATOM 657 C CA . THR A 1 84 ? -20.562 -6.359 12.594 1 52.72 84 THR A CA 1
ATOM 658 C C . THR A 1 84 ? -20.562 -7.055 13.945 1 52.72 84 THR A C 1
ATOM 660 O O . THR A 1 84 ? -19.719 -6.789 14.797 1 52.72 84 THR A O 1
ATOM 663 N N . PRO A 1 85 ? -21.688 -7.387 14.438 1 53.09 85 PRO A N 1
ATOM 664 C CA . PRO A 1 85 ? -21.812 -8.094 15.711 1 53.09 85 PRO A CA 1
ATOM 665 C C . PRO A 1 85 ? -20.953 -9.359 15.773 1 53.09 85 PRO A C 1
ATOM 667 O O . PRO A 1 85 ? -20.75 -10.023 14.75 1 53.09 85 PRO A O 1
ATOM 670 N N . GLY A 1 86 ? -19.688 -9.32 16.328 1 43 86 GLY A N 1
ATOM 671 C CA . GLY A 1 86 ? -19.172 -10.648 16.625 1 43 86 GLY A CA 1
ATOM 672 C C . GLY A 1 86 ? -20.25 -11.625 17.047 1 43 86 GLY A C 1
ATOM 673 O O . GLY A 1 86 ? -21.219 -11.242 17.703 1 43 86 GLY A O 1
ATOM 674 N N . LYS A 1 87 ? -20.594 -12.688 16.219 1 43.84 87 LYS A N 1
ATOM 675 C CA . LYS A 1 87 ? -21.469 -13.781 16.656 1 43.84 87 LYS A CA 1
ATOM 676 C C . LYS A 1 87 ? -21.156 -14.188 18.094 1 43.84 87 LYS A C 1
ATOM 678 O O . LYS A 1 87 ? -20.047 -14.617 18.406 1 43.84 87 LYS A O 1
ATOM 683 N N . LYS A 1 88 ? -21.703 -13.531 19.094 1 40.22 88 LYS A N 1
ATOM 684 C CA . LYS A 1 88 ? -21.672 -14.281 20.344 1 40.22 88 LYS A CA 1
ATOM 685 C C . LYS A 1 88 ? -21.969 -15.758 20.109 1 40.22 88 LYS A C 1
ATOM 687 O O . LYS A 1 88 ? -22.922 -16.094 19.406 1 40.22 88 LYS A O 1
ATOM 692 N N . ALA A 1 89 ? -20.969 -16.625 20.156 1 39.28 89 ALA A N 1
ATOM 693 C CA . ALA A 1 89 ? -21.188 -18.062 20.344 1 39.28 89 ALA A CA 1
ATOM 694 C C . ALA A 1 89 ? -22.312 -18.312 21.344 1 39.28 89 ALA A C 1
ATOM 696 O O . ALA A 1 89 ? -22.25 -17.875 22.484 1 39.28 89 ALA A O 1
ATOM 697 N N . GLY A 1 90 ? -23.438 -18.406 20.828 1 28.69 90 GLY A N 1
ATOM 698 C CA . GLY A 1 90 ? -24.25 -19.25 21.719 1 28.69 90 GLY A CA 1
ATOM 699 C C . GLY A 1 90 ? -23.594 -20.578 22.031 1 28.69 90 GLY A C 1
ATOM 700 O O . GLY A 1 90 ? -22.75 -21.062 21.266 1 28.69 90 GLY A O 1
ATOM 701 N N . MET B 1 1 ? 11.617 -12.086 -16.734 1 96.38 1 MET B N 1
ATOM 702 C CA . MET B 1 1 ? 10.516 -12.297 -15.797 1 96.38 1 MET B CA 1
ATOM 703 C C . MET B 1 1 ? 10.672 -13.625 -15.07 1 96.38 1 MET B C 1
ATOM 705 O O . MET B 1 1 ? 11.273 -14.57 -15.602 1 96.38 1 MET B O 1
ATOM 709 N N . VAL B 1 2 ? 10.391 -13.641 -13.789 1 97.94 2 VAL B N 1
ATOM 710 C CA . VAL B 1 2 ? 10.398 -14.836 -12.953 1 97.94 2 VAL B CA 1
ATOM 711 C C . VAL B 1 2 ? 8.992 -15.133 -12.453 1 97.94 2 VAL B C 1
ATOM 713 O O . VAL B 1 2 ? 8.172 -14.227 -12.32 1 97.94 2 VAL B O 1
ATOM 716 N N . THR B 1 3 ? 8.711 -16.375 -12.211 1 97.88 3 THR B N 1
ATOM 717 C CA . THR B 1 3 ? 7.383 -16.75 -11.758 1 97.88 3 THR B CA 1
ATOM 718 C C . THR B 1 3 ? 7.406 -17.156 -10.281 1 97.88 3 THR B C 1
ATOM 720 O O . THR B 1 3 ? 8.359 -17.781 -9.82 1 97.88 3 THR B O 1
ATOM 723 N N . VAL B 1 4 ? 6.402 -16.734 -9.547 1 97.62 4 VAL B N 1
ATOM 724 C CA . VAL B 1 4 ? 6.207 -17.078 -8.141 1 97.62 4 VAL B CA 1
ATOM 725 C C . VAL B 1 4 ? 4.801 -17.625 -7.934 1 97.62 4 VAL B C 1
ATOM 727 O O . VAL B 1 4 ? 3.842 -17.141 -8.539 1 97.62 4 VAL B O 1
ATOM 730 N N . THR B 1 5 ? 4.656 -18.688 -7.082 1 98.12 5 THR B N 1
ATOM 731 C CA . THR B 1 5 ? 3.355 -19.25 -6.73 1 98.12 5 THR B CA 1
ATOM 732 C C . THR B 1 5 ? 2.957 -18.844 -5.312 1 98.12 5 THR B C 1
ATOM 734 O O . THR B 1 5 ? 3.73 -19.016 -4.371 1 98.12 5 THR B O 1
ATOM 737 N N . ILE B 1 6 ? 1.729 -18.25 -5.211 1 98.31 6 ILE B N 1
ATOM 738 C CA . ILE B 1 6 ? 1.305 -17.797 -3.895 1 98.31 6 ILE B CA 1
ATOM 739 C C . ILE B 1 6 ? -0.025 -18.453 -3.523 1 98.31 6 ILE B C 1
ATOM 741 O O . ILE B 1 6 ? -0.856 -18.719 -4.395 1 98.31 6 ILE B O 1
ATOM 745 N N . SER B 1 7 ? -0.159 -18.75 -2.188 1 98.5 7 SE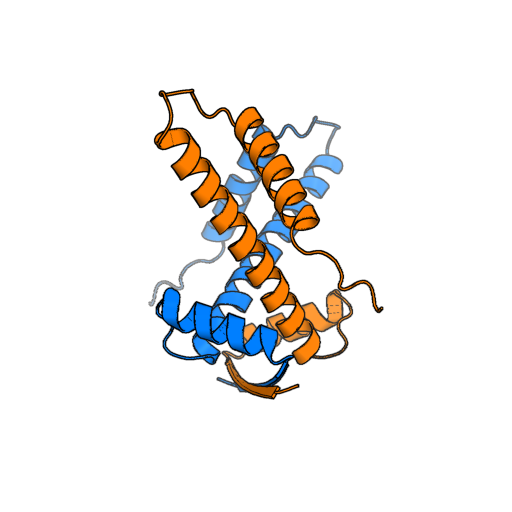R B N 1
ATOM 746 C CA . SER B 1 7 ? -1.403 -19.266 -1.62 1 98.5 7 SER B CA 1
ATOM 747 C C . SER B 1 7 ? -2.143 -18.172 -0.848 1 98.5 7 SER B C 1
ATOM 749 O O . SER B 1 7 ? -1.527 -17.391 -0.117 1 98.5 7 SER B O 1
ATOM 751 N N . LEU B 1 8 ? -3.484 -18.062 -1.135 1 98.38 8 LEU B N 1
ATOM 752 C CA . LEU B 1 8 ? -4.262 -17.016 -0.475 1 98.38 8 LEU B CA 1
ATOM 753 C C . LEU B 1 8 ? -5.652 -17.516 -0.111 1 98.38 8 LEU B C 1
ATOM 755 O O . LEU B 1 8 ? -6.188 -18.406 -0.773 1 98.38 8 LEU B O 1
ATOM 759 N N . PRO B 1 9 ? -6.246 -16.953 1.016 1 98.69 9 PRO B N 1
ATOM 760 C CA . PRO B 1 9 ? -7.656 -17.234 1.273 1 98.69 9 PRO B CA 1
ATOM 761 C C . PRO B 1 9 ? -8.562 -16.844 0.114 1 98.69 9 PRO B C 1
ATOM 763 O O . PRO B 1 9 ? -8.258 -15.883 -0.609 1 98.69 9 PRO B O 1
ATOM 766 N 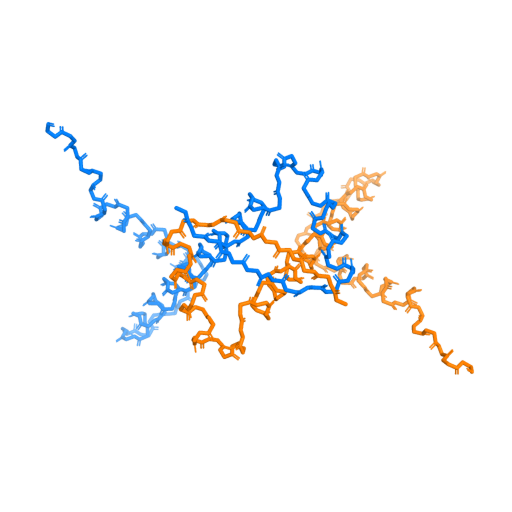N . GLU B 1 10 ? -9.711 -17.531 0.03 1 98.38 10 GLU B N 1
ATOM 767 C CA . GLU B 1 10 ? -10.68 -17.266 -1.033 1 98.38 10 GLU B CA 1
ATOM 768 C C . GLU B 1 10 ? -11.133 -15.812 -1.01 1 98.38 10 GLU B C 1
ATOM 770 O O . GLU B 1 10 ? -11.367 -15.211 -2.061 1 98.38 10 GLU B O 1
ATOM 775 N N . SER B 1 11 ? -11.25 -15.242 0.125 1 98.25 11 SER B N 1
ATOM 776 C CA . SER B 1 11 ? -11.719 -13.867 0.269 1 98.25 11 SER B CA 1
ATOM 777 C C . SER B 1 11 ? -10.727 -12.875 -0.338 1 98.25 11 SER B C 1
ATOM 779 O O . SER B 1 11 ? -11.125 -11.898 -0.973 1 98.25 11 SER B O 1
ATOM 781 N N . LEU B 1 12 ? -9.422 -13.141 -0.22 1 98.62 12 LEU B N 1
ATOM 782 C CA . LEU B 1 12 ? -8.406 -12.258 -0.786 1 98.62 12 LEU B CA 1
ATOM 783 C C . LEU B 1 12 ? -8.328 -12.422 -2.299 1 98.62 12 LEU B C 1
ATOM 785 O O . LEU B 1 12 ? -8.062 -11.461 -3.021 1 98.62 12 LEU B O 1
ATOM 789 N N . LYS B 1 13 ? -8.547 -13.633 -2.74 1 98.31 13 LYS B N 1
ATOM 790 C CA . LYS B 1 13 ? -8.617 -13.844 -4.184 1 98.31 13 LYS B CA 1
ATOM 791 C C . LYS B 1 13 ? -9.766 -13.055 -4.797 1 98.31 13 LYS B C 1
ATOM 793 O O . LYS B 1 13 ? -9.609 -12.43 -5.844 1 98.31 13 LYS B O 1
ATOM 798 N N . THR B 1 14 ? -10.922 -13.148 -4.129 1 98.19 14 THR B N 1
ATOM 799 C CA . THR B 1 14 ? -12.094 -12.414 -4.598 1 98.19 14 THR B CA 1
ATOM 800 C C . THR B 1 14 ? -11.82 -10.914 -4.625 1 98.19 14 THR B C 1
ATOM 802 O O . THR B 1 14 ? -12.148 -10.234 -5.598 1 98.19 14 THR B O 1
ATOM 805 N N . PHE B 1 15 ? -11.172 -10.406 -3.592 1 98.62 15 PHE B N 1
ATOM 806 C CA . PHE B 1 15 ? -10.797 -8.992 -3.545 1 98.62 15 PHE B CA 1
ATOM 807 C C . PHE B 1 15 ? -9.875 -8.641 -4.707 1 98.62 15 PHE B C 1
ATOM 809 O O . PHE B 1 15 ? -10.094 -7.633 -5.387 1 98.62 15 PHE B O 1
ATOM 816 N N . MET B 1 16 ? -8.844 -9.484 -4.934 1 98.31 16 MET B N 1
ATOM 817 C CA . MET B 1 16 ? -7.898 -9.25 -6.02 1 98.31 16 MET B CA 1
ATOM 818 C C . MET B 1 16 ? -8.609 -9.203 -7.367 1 98.31 16 MET B C 1
ATOM 820 O O . MET B 1 16 ? -8.352 -8.32 -8.188 1 98.31 16 MET B O 1
ATOM 824 N N . GLU B 1 17 ? -9.578 -10.117 -7.586 1 97.81 17 GLU B N 1
ATOM 825 C CA . GLU B 1 17 ? -10.336 -10.172 -8.836 1 97.81 17 GLU B CA 1
ATOM 826 C C . GLU B 1 17 ? -11.195 -8.922 -9.008 1 97.81 17 GLU B C 1
ATOM 828 O O . GLU B 1 17 ? -11.305 -8.383 -10.109 1 97.81 17 GLU B O 1
ATOM 833 N N . ASP B 1 18 ? -11.766 -8.484 -7.93 1 97.75 18 ASP B N 1
ATOM 834 C CA . ASP B 1 18 ? -12.562 -7.262 -7.961 1 97.75 18 ASP B CA 1
ATOM 835 C C . ASP B 1 18 ? -11.711 -6.051 -8.32 1 97.75 18 ASP B C 1
ATOM 837 O O . ASP B 1 18 ? -12.117 -5.207 -9.125 1 97.75 18 ASP B O 1
ATOM 841 N N . GLN B 1 19 ? -10.5 -5.949 -7.727 1 98 19 GLN B N 1
ATOM 842 C CA . GLN B 1 19 ? -9.586 -4.855 -8.023 1 98 19 GLN B CA 1
ATOM 843 C C . GLN B 1 19 ? -9.156 -4.879 -9.492 1 98 19 GLN B C 1
ATOM 845 O O . GLN B 1 19 ? -9.117 -3.84 -10.148 1 98 19 GLN B O 1
ATOM 850 N N . ILE B 1 20 ? -8.891 -6.023 -10.039 1 98.19 20 ILE B N 1
ATOM 851 C CA . ILE B 1 20 ? -8.461 -6.188 -11.422 1 98.19 20 ILE B CA 1
ATOM 852 C C . ILE B 1 20 ? -9.555 -5.695 -12.367 1 98.19 20 ILE B C 1
ATOM 854 O O . ILE B 1 20 ? -9.281 -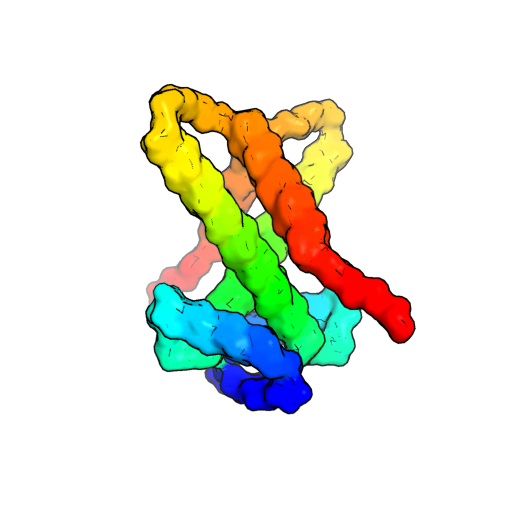4.941 -13.305 1 98.19 20 ILE B O 1
ATOM 858 N N . ALA B 1 21 ? -10.766 -6.117 -12.031 1 97.06 21 ALA B N 1
ATOM 859 C CA . ALA B 1 21 ? -11.906 -5.742 -12.859 1 97.06 21 ALA B CA 1
ATOM 860 C C . ALA B 1 21 ? -12.18 -4.242 -12.773 1 97.06 21 ALA B C 1
ATOM 862 O O . ALA B 1 21 ? -12.406 -3.584 -13.789 1 97.06 21 ALA B O 1
ATOM 863 N N . THR B 1 22 ? -12.055 -3.629 -11.586 1 95.88 22 THR B N 1
ATOM 864 C CA . THR B 1 22 ? -12.484 -2.258 -11.336 1 95.88 22 THR B CA 1
ATOM 865 C C . THR B 1 22 ? -11.398 -1.268 -11.758 1 95.88 22 THR B C 1
ATOM 867 O O . THR B 1 22 ? -11.703 -0.17 -12.227 1 95.88 22 THR B O 1
ATOM 870 N N . ARG B 1 23 ? -10.141 -1.671 -11.719 1 95.81 23 ARG B N 1
ATOM 871 C CA . ARG B 1 23 ? -9.039 -0.744 -11.961 1 95.81 23 ARG B CA 1
ATOM 872 C C . ARG B 1 23 ? -8.414 -0.982 -13.336 1 95.81 23 ARG B C 1
ATOM 874 O O . ARG B 1 23 ? -7.48 -0.285 -13.727 1 95.81 23 ARG B O 1
ATOM 881 N N . GLY B 1 24 ? -8.891 -1.967 -14.07 1 95.75 24 GLY B N 1
ATOM 882 C CA . GLY B 1 24 ? -8.508 -2.172 -15.461 1 95.75 24 GLY B CA 1
ATOM 883 C C . GLY B 1 24 ? -7.18 -2.887 -15.617 1 95.75 24 GLY B C 1
ATOM 884 O O . GLY B 1 24 ? -6.43 -2.617 -16.562 1 95.75 24 GLY B O 1
ATOM 885 N N . PHE B 1 25 ? -6.773 -3.652 -14.719 1 97.06 25 PHE B N 1
ATOM 886 C CA . PHE B 1 25 ? -5.59 -4.492 -14.875 1 97.06 25 PHE B CA 1
ATOM 887 C C . PHE B 1 25 ? -5.887 -5.672 -15.797 1 97.06 25 PHE B C 1
ATOM 889 O O . PHE B 1 25 ? -7.012 -6.176 -15.82 1 97.06 25 PHE B O 1
ATOM 896 N N . GLY B 1 26 ? -4.922 -6.109 -16.484 1 97.06 26 GLY B N 1
ATOM 897 C CA . GLY B 1 26 ? -5.121 -7.172 -17.453 1 97.06 26 GLY B CA 1
ATOM 898 C C . GLY B 1 26 ? -5.133 -8.555 -16.828 1 97.06 26 GLY B C 1
ATOM 899 O O . GLY B 1 26 ? -5.684 -9.492 -17.406 1 97.06 26 GLY B O 1
ATOM 900 N N . ASN B 1 27 ? -4.387 -8.727 -15.734 1 97.69 27 ASN B N 1
ATOM 901 C CA . ASN B 1 27 ? -4.316 -10.039 -15.102 1 97.69 27 ASN B CA 1
ATOM 902 C C . ASN B 1 27 ? -3.775 -9.938 -13.68 1 97.69 27 ASN B C 1
ATOM 904 O O . ASN B 1 27 ? -3.426 -8.852 -13.211 1 97.69 27 ASN B O 1
ATOM 908 N N . VAL B 1 28 ? -3.695 -10.961 -13.016 1 97.81 28 VAL B N 1
ATOM 909 C CA . VAL B 1 28 ? -3.279 -11.062 -11.617 1 97.81 28 VAL B CA 1
ATOM 910 C C . VAL B 1 28 ? -1.835 -10.594 -11.477 1 97.81 28 VAL B C 1
ATOM 912 O O . VAL B 1 28 ? -1.508 -9.859 -10.531 1 97.81 28 VAL B O 1
ATOM 915 N N . SER B 1 29 ? -0.951 -10.945 -12.375 1 98.5 29 SER B N 1
ATOM 916 C CA . SER B 1 29 ? 0.455 -10.562 -12.312 1 98.5 29 SER B CA 1
ATOM 917 C C . SER B 1 29 ? 0.617 -9.047 -12.375 1 98.5 29 SER B C 1
ATOM 919 O O . SER B 1 29 ? 1.415 -8.469 -11.633 1 98.5 29 SER B O 1
ATOM 921 N N . GLU B 1 30 ? -0.161 -8.477 -13.25 1 98.5 30 GLU B N 1
ATOM 922 C CA . GLU B 1 30 ? -0.095 -7.027 -13.398 1 98.5 30 GLU B CA 1
ATOM 923 C C . GLU B 1 30 ? -0.53 -6.316 -12.125 1 98.5 30 GLU B C 1
ATOM 925 O O . GLU B 1 30 ? 0.088 -5.332 -11.711 1 98.5 30 GLU B O 1
ATOM 930 N N . TYR B 1 31 ? -1.535 -6.809 -11.469 1 98.75 31 TYR B N 1
ATOM 931 C CA . TYR B 1 31 ? -2.031 -6.195 -10.242 1 98.75 31 TYR B CA 1
ATOM 932 C C . TYR B 1 31 ? -1.027 -6.355 -9.109 1 98.75 31 TYR B C 1
ATOM 934 O O . TYR B 1 31 ? -0.721 -5.391 -8.398 1 98.75 31 TYR B O 1
ATOM 942 N N . VAL B 1 32 ? -0.425 -7.527 -8.953 1 98.75 32 VAL B N 1
ATOM 943 C CA . VAL B 1 32 ? 0.521 -7.777 -7.871 1 98.75 32 VAL B CA 1
ATOM 944 C C . VAL B 1 32 ? 1.796 -6.969 -8.102 1 98.75 32 VAL B C 1
ATOM 946 O O . VAL B 1 32 ? 2.389 -6.453 -7.152 1 98.75 32 VAL B O 1
ATOM 949 N N . ARG B 1 33 ? 2.193 -6.883 -9.406 1 98.75 33 ARG B N 1
ATOM 950 C CA . ARG B 1 33 ? 3.338 -6.027 -9.695 1 98.75 33 ARG B CA 1
ATOM 951 C C . ARG B 1 33 ? 3.066 -4.59 -9.273 1 98.75 33 ARG B C 1
ATOM 953 O O . ARG B 1 33 ? 3.961 -3.906 -8.766 1 98.75 33 ARG B O 1
ATOM 960 N N . SER B 1 34 ? 1.84 -4.129 -9.5 1 98.62 34 SER B N 1
ATOM 961 C CA . SER B 1 34 ? 1.482 -2.777 -9.086 1 98.62 34 SER B CA 1
ATOM 962 C C . SER B 1 34 ? 1.549 -2.629 -7.566 1 98.62 34 SER B C 1
ATOM 964 O O . SER B 1 34 ? 2.033 -1.618 -7.059 1 98.62 34 SER B O 1
ATOM 966 N N . LEU B 1 35 ? 1.091 -3.654 -6.793 1 98.69 35 LEU B N 1
ATOM 967 C CA . LEU B 1 35 ? 1.167 -3.639 -5.336 1 98.69 35 LEU B CA 1
ATOM 968 C C . LEU B 1 35 ? 2.617 -3.586 -4.867 1 98.69 35 LEU B C 1
ATOM 970 O O . LEU B 1 35 ? 2.945 -2.854 -3.93 1 98.69 35 LEU B O 1
ATOM 974 N N . LEU B 1 36 ? 3.453 -4.348 -5.535 1 98.81 36 LEU B N 1
ATOM 975 C CA . LEU B 1 36 ? 4.863 -4.41 -5.172 1 98.81 36 LEU B CA 1
ATOM 976 C C . LEU B 1 36 ? 5.562 -3.088 -5.469 1 98.81 36 LEU B C 1
ATOM 978 O O . LEU B 1 36 ? 6.414 -2.641 -4.699 1 98.81 36 LEU B O 1
ATOM 982 N N . ARG B 1 37 ? 5.227 -2.502 -6.57 1 98.62 37 ARG B N 1
ATOM 983 C CA . ARG B 1 37 ? 5.82 -1.21 -6.902 1 98.62 37 ARG B CA 1
ATOM 984 C C . ARG B 1 37 ? 5.395 -0.139 -5.906 1 98.62 37 ARG B C 1
ATOM 986 O O . ARG B 1 37 ? 6.191 0.723 -5.531 1 98.62 37 ARG B O 1
ATOM 993 N N . GLU B 1 38 ? 4.145 -0.211 -5.527 1 98.38 38 GLU B N 1
ATOM 994 C CA . GLU B 1 38 ? 3.66 0.711 -4.504 1 98.38 38 GLU B CA 1
ATOM 995 C C . GLU B 1 38 ? 4.379 0.488 -3.176 1 98.38 38 GLU B C 1
ATOM 997 O O . GLU B 1 38 ? 4.758 1.446 -2.5 1 98.38 38 GLU B O 1
ATOM 1002 N N . ALA B 1 39 ? 4.562 -0.744 -2.787 1 98.19 39 ALA B N 1
ATOM 1003 C CA . ALA B 1 39 ? 5.285 -1.074 -1.562 1 98.19 39 ALA B CA 1
ATOM 1004 C C . ALA B 1 39 ? 6.734 -0.598 -1.632 1 98.19 39 ALA B C 1
ATOM 1006 O O . ALA B 1 39 ? 7.281 -0.105 -0.642 1 98.19 39 ALA B O 1
ATOM 1007 N N . GLN B 1 40 ? 7.312 -0.762 -2.779 1 97.75 40 GLN B N 1
ATOM 1008 C CA . GLN B 1 40 ? 8.688 -0.323 -2.988 1 97.75 40 GLN B CA 1
ATOM 1009 C C . GLN B 1 40 ? 8.812 1.191 -2.846 1 97.75 40 GLN B C 1
ATOM 1011 O O . GLN B 1 40 ? 9.742 1.688 -2.205 1 97.75 40 GLN B O 1
ATOM 1016 N N . ALA B 1 41 ? 7.906 1.897 -3.445 1 97.12 41 ALA B N 1
ATOM 1017 C CA . ALA B 1 41 ? 7.902 3.354 -3.34 1 97.12 41 ALA B CA 1
ATOM 1018 C C . ALA B 1 41 ? 7.754 3.799 -1.888 1 97.12 41 ALA B C 1
ATOM 1020 O O . ALA B 1 41 ? 8.453 4.711 -1.437 1 97.12 41 ALA B O 1
ATOM 1021 N N . LYS B 1 42 ? 6.848 3.129 -1.199 1 96.88 42 LYS B N 1
ATOM 1022 C CA . LYS B 1 42 ? 6.629 3.457 0.206 1 96.88 42 LYS B CA 1
ATOM 1023 C C . LYS B 1 42 ? 7.887 3.195 1.033 1 96.88 42 LYS B C 1
ATOM 1025 O O . LYS B 1 42 ? 8.242 3.992 1.904 1 96.88 42 LYS B O 1
ATOM 1030 N N . GLU B 1 43 ? 8.5 2.096 0.775 1 94.94 43 GLU B N 1
ATOM 1031 C CA . GLU B 1 43 ? 9.734 1.756 1.474 1 94.94 43 GLU B CA 1
ATOM 1032 C C . GLU B 1 43 ? 10.812 2.805 1.225 1 94.94 43 GLU B C 1
ATOM 1034 O O . GLU B 1 43 ? 11.555 3.17 2.141 1 94.94 43 GLU B O 1
ATOM 1039 N N . ASN B 1 44 ? 10.945 3.244 -0.027 1 93.88 44 ASN B N 1
ATOM 1040 C CA . ASN B 1 44 ? 11.922 4.277 -0.368 1 93.88 44 ASN B CA 1
ATOM 1041 C C . ASN B 1 44 ? 11.625 5.586 0.364 1 93.88 44 ASN B C 1
ATOM 1043 O O . ASN B 1 44 ? 12.547 6.242 0.859 1 93.88 44 ASN B O 1
ATOM 1047 N N . ASP B 1 45 ? 10.383 5.941 0.443 1 91.69 45 ASP B N 1
ATOM 1048 C CA . ASP B 1 45 ? 9.977 7.156 1.147 1 91.69 45 ASP B CA 1
ATOM 1049 C C . ASP B 1 45 ? 10.297 7.059 2.637 1 91.69 45 ASP B C 1
ATOM 1051 O O . ASP B 1 45 ? 10.797 8.016 3.234 1 91.69 45 ASP B O 1
ATOM 1055 N N . ASP B 1 46 ? 9.938 5.969 3.191 1 92.25 46 ASP B N 1
ATOM 1056 C CA . ASP B 1 46 ? 10.203 5.754 4.609 1 92.25 46 ASP B CA 1
ATOM 1057 C C . ASP B 1 46 ? 11.695 5.848 4.906 1 92.25 46 ASP B C 1
ATOM 1059 O O . ASP B 1 46 ? 12.102 6.449 5.902 1 92.25 46 ASP B O 1
ATOM 1063 N N . ARG B 1 47 ? 12.469 5.211 4.07 1 89.19 47 ARG B N 1
ATOM 1064 C CA . ARG B 1 47 ? 13.914 5.238 4.238 1 89.19 47 ARG B CA 1
ATOM 1065 C C . ARG B 1 47 ? 14.453 6.66 4.141 1 89.19 47 ARG B C 1
ATOM 1067 O O . ARG B 1 47 ? 15.328 7.055 4.918 1 89.19 47 ARG B O 1
ATOM 1074 N N . LEU B 1 48 ? 13.984 7.406 3.234 1 87.69 48 LEU B N 1
ATOM 1075 C CA . LEU B 1 48 ? 14.383 8.805 3.088 1 87.69 48 LEU B CA 1
ATOM 1076 C C . LEU B 1 48 ? 14.031 9.602 4.336 1 87.69 48 LEU B C 1
ATOM 1078 O O . LEU B 1 48 ? 14.836 10.398 4.82 1 87.69 48 LEU B O 1
ATOM 1082 N N . GLN B 1 49 ? 12.812 9.375 4.785 1 85.75 49 GLN B N 1
ATOM 1083 C CA . GLN B 1 49 ? 12.359 10.078 5.984 1 85.75 49 GLN B CA 1
ATOM 1084 C C . GLN B 1 49 ? 13.242 9.734 7.18 1 85.75 49 GLN B C 1
ATOM 1086 O O . GLN B 1 49 ? 13.586 10.609 7.977 1 85.75 49 GLN B O 1
ATOM 1091 N N . GLU B 1 50 ? 13.57 8.508 7.285 1 85.38 50 GLU B N 1
ATOM 1092 C CA . GLU B 1 50 ? 14.438 8.07 8.375 1 85.38 50 GLU B CA 1
ATOM 1093 C C . GLU B 1 50 ? 15.812 8.719 8.281 1 85.38 50 GLU B C 1
ATOM 1095 O O . GLU B 1 50 ? 16.375 9.148 9.297 1 85.38 50 GLU B O 1
ATOM 1100 N N . LEU B 1 51 ? 16.359 8.781 7.059 1 81.25 51 LEU B N 1
ATOM 1101 C CA . LEU B 1 51 ? 17.656 9.391 6.852 1 81.25 51 LEU B CA 1
ATOM 1102 C C . LEU B 1 51 ? 17.625 10.875 7.176 1 81.25 51 LEU B C 1
ATOM 1104 O O . LEU B 1 51 ? 18.562 11.406 7.789 1 81.25 51 LEU B O 1
ATOM 1108 N N . LEU B 1 52 ? 16.594 11.484 6.812 1 81.69 52 LEU B N 1
ATOM 1109 C CA . LEU B 1 52 ? 16.438 12.914 7.086 1 81.69 52 LEU B CA 1
ATOM 1110 C C . LEU B 1 52 ? 16.328 13.164 8.586 1 81.69 52 LEU B C 1
ATOM 1112 O O . LEU B 1 52 ? 16.938 14.102 9.109 1 81.69 52 LEU B O 1
ATOM 1116 N N . LEU B 1 53 ? 15.562 12.305 9.297 1 83.31 53 LEU B N 1
ATOM 1117 C CA . LEU B 1 53 ? 15.398 12.43 10.742 1 83.31 53 LEU B CA 1
ATOM 1118 C C . LEU B 1 53 ? 16.719 12.211 11.461 1 83.31 53 LEU B C 1
ATOM 1120 O O . LEU B 1 53 ? 17.047 12.93 12.406 1 83.31 53 LEU B O 1
ATOM 1124 N N . GLU B 1 54 ? 17.469 11.234 11.016 1 79.56 54 GLU B N 1
ATOM 1125 C CA . GLU B 1 54 ? 18.797 10.977 11.578 1 79.56 54 GLU B CA 1
ATOM 1126 C C . GLU B 1 54 ? 19.734 12.164 11.352 1 79.56 54 GLU B C 1
ATOM 1128 O O . GLU B 1 54 ? 20.516 12.516 12.234 1 79.56 54 GLU B O 1
ATOM 1133 N N . GLY B 1 55 ? 19.625 12.703 10.188 1 75.38 55 GLY B N 1
ATOM 1134 C CA . GLY B 1 55 ? 20.438 13.867 9.875 1 75.38 55 GLY B CA 1
ATOM 1135 C C . GLY B 1 55 ? 20.109 15.078 10.734 1 75.38 55 GLY B C 1
ATOM 1136 O O . GLY B 1 55 ? 21 15.789 11.188 1 75.38 55 GLY B O 1
ATOM 1137 N N . LEU B 1 56 ? 18.875 15.25 11.016 1 76.38 56 LEU B N 1
ATOM 1138 C CA . LEU B 1 56 ? 18.422 16.359 11.844 1 76.38 56 LEU B CA 1
ATOM 1139 C C . LEU B 1 56 ? 18.797 16.156 13.305 1 76.38 56 LEU B C 1
ATOM 1141 O O . LEU B 1 56 ? 19.125 17.109 14.016 1 76.38 56 LEU B O 1
ATOM 1145 N N . SER B 1 57 ? 18.641 14.961 13.719 1 75.69 57 S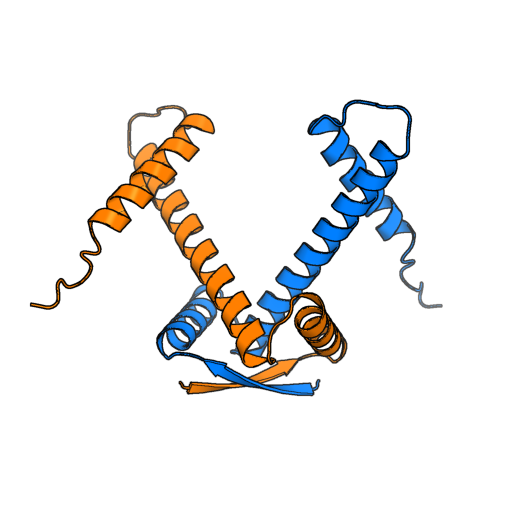ER B N 1
ATOM 1146 C CA . SER B 1 57 ? 18.984 14.617 15.094 1 75.69 57 SER B CA 1
ATOM 1147 C C . SER B 1 57 ? 20.484 14.734 15.344 1 75.69 57 SER B C 1
ATOM 1149 O O . SER B 1 57 ? 20.922 14.938 16.469 1 75.69 57 SER B O 1
ATOM 1151 N N . SER B 1 58 ? 21.172 14.445 14.352 1 65.38 58 SER B N 1
ATOM 1152 C CA . SER B 1 58 ? 22.625 14.508 14.484 1 65.38 58 SER B CA 1
ATOM 1153 C C . SER B 1 58 ? 23.109 15.945 14.602 1 65.38 58 SER B C 1
ATOM 1155 O O . SER B 1 58 ? 24.203 16.203 15.086 1 65.38 58 SER B O 1
ATOM 1157 N N . GLY B 1 59 ? 22.188 16.781 13.992 1 60.47 59 GLY B N 1
ATOM 1158 C CA . GLY B 1 59 ? 22.562 18.188 14.094 1 60.47 59 GLY B CA 1
ATOM 1159 C C . GLY B 1 59 ? 21.859 18.906 15.227 1 60.47 59 GLY B C 1
ATOM 1160 O O . GLY B 1 59 ? 21.094 18.297 15.969 1 60.47 59 GLY B O 1
ATOM 1161 N N . LYS B 1 60 ? 22.281 20.156 15.578 1 54.31 60 LYS B N 1
ATOM 1162 C CA . LYS B 1 60 ? 21.875 21.031 16.672 1 54.31 60 LYS B CA 1
ATOM 1163 C C . LYS B 1 60 ? 20.375 21.328 16.609 1 54.31 60 LYS B C 1
ATOM 1165 O O . LYS B 1 60 ? 19.922 22.078 15.75 1 54.31 60 LYS B O 1
ATOM 1170 N N . GLY B 1 61 ? 19.609 20.547 17.25 1 54.53 61 GLY B N 1
ATOM 1171 C CA . GLY B 1 61 ? 18.312 20.609 17.906 1 54.53 61 GLY B CA 1
ATOM 1172 C C . GLY B 1 61 ? 17.266 21.375 17.109 1 54.53 61 GLY B C 1
ATOM 1173 O O . GLY B 1 61 ? 16.359 21.984 17.672 1 54.53 61 GLY B O 1
ATOM 1174 N N . GLN B 1 62 ? 17.578 21.547 15.766 1 54.53 62 GLN B N 1
ATOM 1175 C CA . GLN B 1 62 ? 16.531 22.391 15.203 1 54.53 62 GLN B CA 1
ATOM 1176 C C . GLN B 1 62 ? 15.203 21.656 15.133 1 54.53 62 GLN B C 1
ATOM 1178 O O . GLN B 1 62 ? 15.164 20.469 14.789 1 54.53 62 GLN B O 1
ATOM 1183 N N . ALA B 1 63 ? 14.273 22.203 15.625 1 56.5 63 ALA B N 1
ATOM 1184 C CA . ALA B 1 63 ? 12.883 21.766 15.688 1 56.5 63 ALA B CA 1
ATOM 1185 C C . ALA B 1 63 ? 12.367 21.375 14.312 1 56.5 63 ALA B C 1
ATOM 1187 O O . ALA B 1 63 ? 12.484 22.141 13.352 1 56.5 63 ALA B O 1
ATOM 1188 N N . VAL B 1 64 ? 12.266 20.109 13.953 1 60.28 64 VAL B N 1
ATOM 1189 C CA . VAL B 1 64 ? 11.727 19.547 12.719 1 60.28 64 VAL B CA 1
ATOM 1190 C C . VAL B 1 64 ? 10.234 19.844 12.625 1 60.28 64 VAL B C 1
ATOM 1192 O O . VAL B 1 64 ? 9.445 19.359 13.438 1 60.28 64 VAL B O 1
ATOM 1195 N N . THR B 1 65 ? 9.859 21.016 11.938 1 63.53 65 THR B N 1
ATOM 1196 C CA . THR B 1 65 ? 8.461 21.281 11.633 1 63.53 65 THR B CA 1
ATOM 1197 C C . THR B 1 65 ? 8 20.453 10.438 1 63.53 65 THR B C 1
ATOM 1199 O O . THR B 1 65 ? 8.828 19.922 9.688 1 63.53 65 THR B O 1
ATOM 1202 N N . GLU B 1 66 ? 6.789 20.125 10.328 1 64.06 66 GLU B N 1
ATOM 1203 C CA . GLU B 1 66 ? 6.199 19.422 9.195 1 64.06 66 GLU B CA 1
ATOM 1204 C C . GLU B 1 66 ? 6.633 20.047 7.871 1 64.06 66 GLU B C 1
ATOM 1206 O O . GLU B 1 66 ? 6.906 19.344 6.902 1 64.06 66 GLU B O 1
ATOM 1211 N N . GLU B 1 67 ? 6.555 21.359 7.879 1 65.5 67 GLU B N 1
ATOM 1212 C CA . GLU B 1 67 ? 6.969 22.094 6.688 1 65.5 67 GLU B CA 1
ATOM 1213 C C . GLU B 1 67 ? 8.438 21.812 6.355 1 65.5 67 GLU B C 1
ATOM 1215 O O . GLU B 1 67 ? 8.781 21.609 5.191 1 65.5 67 GLU B O 1
ATOM 1220 N N . PHE B 1 68 ? 9.281 21.828 7.312 1 64.44 68 PHE B N 1
ATOM 1221 C CA . PHE B 1 68 ? 10.703 21.578 7.117 1 64.44 68 PHE B CA 1
ATOM 1222 C C . PHE B 1 68 ? 10.93 20.141 6.625 1 64.44 68 PHE B C 1
ATOM 1224 O O . PHE B 1 68 ? 11.734 19.922 5.715 1 64.44 68 PHE B O 1
ATOM 1231 N N . TRP B 1 69 ? 10.07 19.312 7.098 1 70.19 69 TRP B N 1
ATOM 1232 C CA . TRP B 1 69 ? 10.156 17.906 6.727 1 70.19 69 TRP B CA 1
ATOM 1233 C C . TRP B 1 69 ? 9.797 17.703 5.258 1 70.19 69 TRP B C 1
ATOM 1235 O O . TRP B 1 69 ? 10.469 16.953 4.543 1 70.19 69 TRP B O 1
ATOM 1245 N N . ASN B 1 70 ? 8.781 18.219 4.824 1 72.06 70 ASN B N 1
ATOM 1246 C CA . ASN B 1 70 ? 8.359 18.125 3.434 1 72.06 70 ASN B CA 1
ATOM 1247 C C . ASN B 1 70 ? 9.406 18.719 2.488 1 72.06 70 ASN B C 1
ATOM 1249 O O . ASN B 1 70 ? 9.664 18.156 1.419 1 72.06 70 ASN B O 1
ATOM 1253 N N . GLU B 1 71 ? 9.93 19.766 2.934 1 69.75 71 GLU B N 1
ATOM 1254 C CA . GLU B 1 71 ? 10.961 20.406 2.127 1 69.75 71 GLU B CA 1
ATOM 1255 C C . GLU B 1 71 ? 12.211 19.531 2.021 1 69.75 71 GLU B C 1
ATOM 1257 O O . GLU B 1 71 ? 12.812 19.422 0.95 1 69.75 71 GLU B O 1
ATOM 1262 N N . LEU B 1 72 ? 12.586 18.953 3.133 1 71 72 LEU B N 1
ATOM 1263 C CA . LEU B 1 72 ? 13.773 18.109 3.16 1 71 72 LEU B CA 1
ATOM 1264 C C . LEU B 1 72 ? 13.578 16.859 2.295 1 71 72 LEU B C 1
ATOM 1266 O O . LEU B 1 72 ? 14.492 16.453 1.581 1 71 72 LEU B O 1
ATOM 1270 N N . LYS B 1 73 ? 12.406 16.328 2.301 1 74.12 73 LYS B N 1
ATOM 1271 C CA . LYS B 1 73 ? 12.07 15.188 1.467 1 74.12 73 LYS B CA 1
ATOM 1272 C C . LYS B 1 73 ? 12.18 15.531 -0.016 1 74.12 73 LYS B C 1
ATOM 1274 O O . LYS B 1 73 ? 12.695 14.734 -0.806 1 74.12 73 LYS B O 1
ATOM 1279 N N . LEU B 1 74 ? 11.641 16.641 -0.336 1 74.69 74 LEU B N 1
ATOM 1280 C CA . LEU B 1 74 ? 11.68 17.094 -1.721 1 74.69 74 LEU B CA 1
ATOM 1281 C C . LEU B 1 74 ? 13.125 17.297 -2.184 1 74.69 74 LEU B C 1
ATOM 1283 O O . LEU B 1 74 ? 13.484 16.891 -3.293 1 74.69 74 LEU B O 1
ATOM 1287 N N . GLU B 1 75 ? 13.844 17.875 -1.308 1 71 75 GLU B N 1
ATOM 1288 C CA . GLU B 1 75 ? 15.242 18.125 -1.642 1 71 75 GLU B CA 1
ATOM 1289 C C . GLU B 1 75 ? 16.016 16.828 -1.781 1 71 75 GLU B C 1
ATOM 1291 O O . GLU B 1 75 ? 16.828 16.672 -2.697 1 71 75 GLU B O 1
ATOM 1296 N N . ALA B 1 76 ? 15.789 15.977 -0.858 1 72.5 76 ALA B N 1
ATOM 1297 C CA . ALA B 1 76 ? 16.484 14.688 -0.894 1 72.5 76 ALA B CA 1
ATOM 1298 C C . ALA B 1 76 ? 16.109 13.898 -2.148 1 72.5 76 ALA B C 1
ATOM 1300 O O . ALA B 1 76 ? 16.969 13.281 -2.775 1 72.5 76 ALA B O 1
ATOM 1301 N N . ALA B 1 77 ? 14.867 13.906 -2.531 1 69.94 77 ALA B N 1
ATOM 1302 C CA . ALA B 1 77 ? 14.391 13.25 -3.742 1 69.94 77 ALA B CA 1
ATOM 1303 C C . ALA B 1 77 ? 15.055 13.836 -4.984 1 69.94 77 ALA B C 1
ATOM 1305 O O . ALA B 1 77 ? 15.414 13.102 -5.91 1 69.94 77 ALA B O 1
ATOM 1306 N N . GLU B 1 78 ? 15.141 15.086 -4.984 1 67 78 GLU B N 1
ATOM 1307 C CA . GLU B 1 78 ? 15.789 15.781 -6.09 1 67 78 GLU B CA 1
ATOM 1308 C C . GLU B 1 78 ? 17.266 15.43 -6.172 1 67 78 GLU B C 1
ATOM 1310 O O . GLU B 1 78 ? 17.812 15.234 -7.266 1 67 78 GLU B O 1
ATOM 1315 N N . LEU B 1 79 ? 17.812 15.391 -5.059 1 66.94 79 LEU B N 1
ATOM 1316 C CA . LEU B 1 79 ? 19.234 15.055 -5.02 1 66.94 79 LEU B CA 1
ATOM 1317 C C . LEU B 1 79 ? 19.484 13.625 -5.5 1 66.94 79 LEU B C 1
ATOM 1319 O O . LEU B 1 79 ? 20.422 13.367 -6.242 1 66.94 79 LEU B O 1
ATOM 1323 N N . LEU B 1 80 ? 18.625 12.719 -5.078 1 64.88 80 LEU B N 1
ATOM 1324 C CA . LEU B 1 80 ? 18.734 11.328 -5.504 1 64.88 80 LEU B CA 1
ATOM 1325 C C . LEU B 1 80 ? 18.469 11.195 -7 1 64.88 80 LEU B C 1
ATOM 1327 O O . LEU B 1 80 ? 19.125 10.406 -7.684 1 64.88 80 LEU B O 1
ATOM 1331 N N . ALA B 1 81 ? 17.547 11.883 -7.523 1 64.44 81 ALA B N 1
ATOM 1332 C CA . ALA B 1 81 ? 17.266 11.914 -8.953 1 64.44 81 ALA B CA 1
ATOM 1333 C C . ALA B 1 81 ? 18.453 12.461 -9.734 1 64.44 81 ALA B C 1
ATOM 1335 O O . ALA B 1 81 ? 18.734 12 -10.844 1 64.44 81 ALA B O 1
ATOM 1336 N N . LYS B 1 82 ? 19.031 13.312 -9.188 1 63.31 82 LYS B N 1
ATOM 1337 C CA . LYS B 1 82 ? 20.203 13.906 -9.836 1 63.31 82 LYS B CA 1
ATOM 1338 C C . LYS B 1 82 ? 21.406 12.969 -9.758 1 63.31 82 LYS B C 1
ATOM 1340 O O . LYS B 1 82 ? 22.281 13 -10.625 1 63.31 82 LYS B O 1
ATOM 1345 N N . ARG B 1 83 ? 21.516 12.195 -8.766 1 61.75 83 ARG B N 1
ATOM 1346 C CA . ARG B 1 83 ? 22.625 11.273 -8.609 1 61.75 83 ARG B CA 1
ATOM 1347 C C . ARG B 1 83 ? 22.469 10.055 -9.508 1 61.75 83 ARG B C 1
ATOM 1349 O O . ARG B 1 83 ? 23.453 9.453 -9.93 1 61.75 83 ARG B O 1
ATOM 1356 N N . THR B 1 84 ? 21.266 9.445 -9.875 1 53.03 84 THR B N 1
ATOM 1357 C CA . THR B 1 84 ? 21.094 8.336 -10.805 1 53.03 84 THR B CA 1
ATOM 1358 C C . THR B 1 84 ? 21.172 8.82 -12.25 1 53.03 84 THR B C 1
ATOM 1360 O O . THR B 1 84 ? 20.25 9.453 -12.758 1 53.03 84 THR B O 1
ATOM 1363 N N . PRO B 1 85 ? 22.281 9.148 -12.711 1 52.47 85 PRO B N 1
ATOM 1364 C CA . PRO B 1 85 ? 22.484 9.578 -14.094 1 52.47 85 PRO B CA 1
ATOM 1365 C C . PRO B 1 85 ? 21.891 8.594 -15.109 1 52.47 85 PRO B C 1
ATOM 1367 O O . PRO B 1 85 ? 21.859 7.387 -14.859 1 52.47 85 PRO B O 1
ATOM 1370 N N . GLY B 1 86 ? 20.625 8.789 -15.633 1 43.59 86 GLY B N 1
ATOM 1371 C CA . GLY B 1 86 ? 20.359 7.973 -16.812 1 43.59 86 GLY B CA 1
ATOM 1372 C C . GLY B 1 86 ? 21.609 7.73 -17.656 1 43.59 86 GLY B C 1
ATOM 1373 O O . GLY B 1 86 ? 22.484 8.586 -17.734 1 43.59 86 GLY B O 1
ATOM 1374 N N . LYS B 1 87 ? 22.203 6.449 -17.703 1 44.25 87 LYS B N 1
ATOM 1375 C CA . LYS B 1 87 ? 23.25 6.117 -18.656 1 44.25 87 LYS B CA 1
ATOM 1376 C C . LYS B 1 87 ? 23.031 6.82 -19.984 1 44.25 87 LYS B C 1
ATOM 1378 O O . LYS B 1 87 ? 22.016 6.586 -20.656 1 44.25 87 LYS B O 1
ATOM 1383 N N . LYS B 1 88 ? 23.391 8.047 -20.141 1 39.34 88 LYS B N 1
ATOM 1384 C CA . LYS B 1 88 ? 23.484 8.445 -21.547 1 39.34 88 LYS B CA 1
ATOM 1385 C C . LYS B 1 88 ? 24.109 7.332 -22.391 1 39.34 88 LYS B C 1
ATOM 1387 O O . LYS B 1 88 ? 25.125 6.75 -22 1 39.34 88 LYS B O 1
ATOM 1392 N N . ALA B 1 89 ? 23.297 6.57 -23.125 1 39.44 89 ALA B N 1
ATOM 1393 C CA . ALA B 1 89 ? 23.812 5.77 -24.219 1 39.44 89 ALA B CA 1
ATOM 1394 C C . ALA B 1 89 ? 24.922 6.516 -24.969 1 39.44 89 ALA B C 1
ATOM 1396 O O . ALA B 1 89 ? 24.688 7.598 -25.516 1 39.44 89 ALA B O 1
ATOM 1397 N N . GLY B 1 90 ? 26.031 6.484 -24.359 1 29.12 90 GLY B N 1
ATOM 1398 C CA . GLY B 1 90 ? 27.016 6.637 -25.422 1 29.12 90 GLY B CA 1
ATOM 1399 C C . GLY B 1 90 ? 26.859 5.602 -26.516 1 29.12 90 GLY B C 1
ATOM 1400 O O . GLY B 1 90 ? 26.297 4.527 -26.297 1 29.12 90 GLY B O 1
#

pLDDT: mean 81.93, std 18.57, range [28.69, 98.81]

Sequence (180 aa):
MVTVTISLPESLKTFMEDQIATRGFGNVSEYVRSLLREAQAKENDDRLQELLLEGLSSGKGQAVTEEFWNELKLEAAELLAKRTPGKKAGMVTVTISLPESLKTFMEDQIATRGFGNVSEYVRSLLREAQAKENDDRLQELLLEGLSSGKGQAVTEEFWNELKLEAAELLAKRTPGKKAG

InterPro domains:
  IPR010985 Ribbon-helix-helix [SSF47598] (1-43)
  IPR013321 Arc-type ribbon-helix-helix [G3DSA:1.10.1220.10] (3-44)
  IPR022789 Antitoxin ParD [PF03693] (5-73)
  IPR022789 Antitoxin ParD [PTHR36582] (2-76)

Foldseek 3Di:
DDDDDDDDDPVVVVVLVVCCVVVVPPDSVRSVVVVVVVVVVVVVLVVQLVVVVVVVVVDDPDDDDPVNSVVSSVVVVVVVVVVPPPPPDD/DDDDDDDDDPVVVVVLVVCCVVVVPDDSVRSVVVVVVVVVVVVVLVVQLVVVVVVVVVDDPDDDDPVNSVVSSVVVVVVVVVVPPPPPPD

Radius of gyration: 21.14 Å; Cα contacts (8 Å, |Δi|>4): 117; chains: 2; bounding box: 54×45×47 Å

Solvent-accessible surface area (backbone atoms only — not comparable to full-atom values): 10359 Å² total; per-residue (Å²): 114,45,78,49,77,33,57,38,50,64,67,56,49,53,50,52,52,50,48,29,68,75,71,67,43,90,44,69,29,56,46,53,50,50,53,50,52,52,50,49,52,49,50,51,50,51,51,49,51,50,51,51,51,51,54,45,66,73,40,88,78,60,79,82,44,72,68,55,50,55,51,50,51,52,50,51,50,49,50,52,56,62,65,58,65,74,77,72,78,122,114,44,76,49,76,32,58,39,50,64,68,56,51,50,49,50,52,50,50,29,67,74,70,68,43,91,44,70,29,56,48,52,50,51,52,50,50,52,52,50,52,50,51,54,49,51,52,51,52,49,53,51,50,52,53,45,67,73,38,87,77,61,79,82,44,70,67,55,48,54,50,49,51,52,49,50,51,50,51,52,57,64,66,59,63,73,78,70,80,118